Protein AF-A0A958EKP8-F1 (afdb_monomer_lite)

Secondary structure (DSSP, 8-state):
-HHHHHHHHHHHHTTTT--------HHHHHHHHHHHHHHHH-HHHHHHTT-GGGTT----TTSHHHHHHHHHHHH--

Sequence (77 aa):
MKILIQSLILFTLLSCARQNTEAVSPFRQMLEDYHEGQLKLYPLNATFAGDNRYNDLFPNSISSEFLAKEQSFYQNY

Structure (mmCIF, N/CA/C/O backbone):
data_AF-A0A958EKP8-F1
#
_entry.id   AF-A0A958EKP8-F1
#
loop_
_atom_site.group_PDB
_atom_site.id
_atom_site.type_symbol
_atom_site.label_atom_id
_atom_site.label_alt_id
_atom_site.label_comp_id
_atom_site.label_asym_id
_atom_site.label_entity_id
_atom_site.label_seq_id
_atom_site.pdbx_PDB_ins_code
_atom_site.Cartn_x
_atom_site.Cartn_y
_atom_site.Cartn_z
_atom_site.occupancy
_atom_site.B_iso_or_equiv
_atom_site.auth_seq_id
_atom_site.auth_comp_id
_atom_site.auth_asym_id
_atom_site.auth_atom_id
_atom_site.pdbx_PDB_model_num
ATOM 1 N N . MET A 1 1 ? -21.781 5.079 50.188 1.00 62.19 1 MET A N 1
ATOM 2 C CA . MET A 1 1 ? -20.602 5.088 49.287 1.00 62.19 1 MET A CA 1
ATOM 3 C C . MET A 1 1 ? -20.445 3.802 48.479 1.00 62.19 1 MET A C 1
ATOM 5 O O . MET A 1 1 ? -20.400 3.892 47.265 1.00 62.19 1 MET A O 1
ATOM 9 N N . LYS A 1 2 ? -20.437 2.611 49.098 1.00 63.25 2 LYS A N 1
ATOM 10 C CA . LYS A 1 2 ? -20.295 1.325 48.377 1.00 63.25 2 LYS A CA 1
ATOM 11 C C . LYS A 1 2 ? -21.395 1.066 47.327 1.00 63.25 2 LYS A C 1
ATOM 13 O O . LYS A 1 2 ? -21.082 0.661 46.219 1.00 63.25 2 LYS A O 1
ATOM 18 N N . ILE A 1 3 ? -22.651 1.401 47.643 1.00 72.44 3 ILE A N 1
ATOM 19 C CA . ILE A 1 3 ? -23.809 1.240 46.735 1.00 72.44 3 ILE A CA 1
ATOM 20 C C . ILE A 1 3 ? -23.719 2.170 45.506 1.00 72.44 3 ILE A C 1
ATOM 22 O O . ILE A 1 3 ? -24.082 1.770 44.407 1.00 72.44 3 ILE A O 1
ATOM 26 N N . LEU A 1 4 ? -23.163 3.378 45.670 1.00 72.94 4 LEU A N 1
ATOM 27 C CA . LEU A 1 4 ? -22.931 4.329 44.568 1.00 72.94 4 LEU A CA 1
ATOM 28 C C . LEU A 1 4 ? -21.801 3.865 43.636 1.00 72.94 4 LEU A C 1
ATOM 30 O O . LEU A 1 4 ? -21.868 4.064 42.430 1.00 72.94 4 LEU A O 1
ATOM 34 N N . ILE A 1 5 ? -20.775 3.208 44.188 1.00 76.88 5 ILE A N 1
ATOM 35 C CA . ILE A 1 5 ? -19.679 2.624 43.401 1.00 76.88 5 ILE A CA 1
ATOM 36 C C . ILE A 1 5 ? -20.180 1.404 42.610 1.00 76.88 5 ILE A C 1
ATOM 38 O O . ILE A 1 5 ? -19.811 1.226 41.454 1.00 76.88 5 ILE A O 1
ATOM 42 N N . GLN A 1 6 ? -21.068 0.593 43.194 1.00 76.38 6 GLN A N 1
ATOM 43 C CA . GLN A 1 6 ? -21.648 -0.570 42.516 1.00 76.38 6 GLN A CA 1
ATOM 44 C C . GLN A 1 6 ? -22.605 -0.193 41.373 1.00 76.38 6 GLN A C 1
ATOM 46 O O . GLN A 1 6 ? -22.583 -0.858 40.339 1.00 76.38 6 GLN A O 1
ATOM 51 N N . SER A 1 7 ? -23.396 0.881 41.500 1.00 77.25 7 SER A N 1
ATOM 52 C CA . SER A 1 7 ? -24.274 1.319 40.400 1.00 77.25 7 SER A CA 1
ATOM 53 C C . SER A 1 7 ? -23.497 1.912 39.219 1.00 77.25 7 SER A C 1
ATOM 55 O O . SER A 1 7 ? -23.906 1.739 38.073 1.00 77.25 7 SER A O 1
ATOM 57 N N . LEU A 1 8 ? -22.348 2.547 39.480 1.00 75.62 8 LEU A N 1
ATOM 58 C CA . LEU A 1 8 ? -21.470 3.101 38.447 1.00 75.62 8 LEU A CA 1
ATOM 59 C C . LEU A 1 8 ? -20.803 2.003 37.599 1.00 75.62 8 LEU A C 1
ATOM 61 O O . LEU A 1 8 ? -20.676 2.156 36.389 1.00 75.62 8 LEU A O 1
ATOM 65 N N . ILE A 1 9 ? -20.439 0.876 38.219 1.00 75.19 9 ILE A N 1
ATOM 66 C CA . ILE A 1 9 ? -19.854 -0.290 37.531 1.00 75.19 9 ILE A CA 1
ATOM 67 C C . I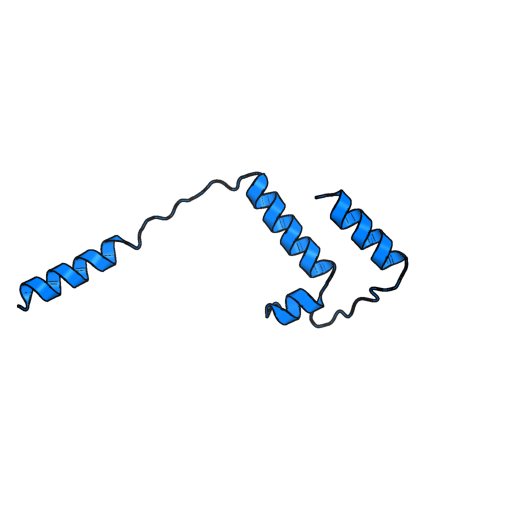LE A 1 9 ? -20.904 -1.028 36.683 1.00 75.19 9 ILE A C 1
ATOM 69 O O . ILE A 1 9 ? -20.579 -1.570 35.632 1.00 75.19 9 ILE A O 1
ATOM 73 N N . LEU A 1 10 ? -22.175 -1.030 37.092 1.00 71.12 10 LEU A N 1
ATOM 74 C CA . LEU A 1 10 ? -23.248 -1.660 36.315 1.00 71.12 10 LEU A CA 1
ATOM 75 C C . LEU A 1 10 ? -23.615 -0.849 35.057 1.00 71.12 10 LEU A C 1
ATOM 77 O O . LEU A 1 10 ? -23.971 -1.423 34.030 1.00 71.12 10 LEU A O 1
ATOM 81 N N . PHE A 1 11 ? -23.481 0.480 35.112 1.00 69.69 11 PHE A N 1
ATOM 82 C CA . PHE A 1 11 ? -23.773 1.373 33.985 1.00 69.69 11 PHE A CA 1
ATOM 83 C C . PHE A 1 11 ? -22.760 1.262 32.835 1.00 69.69 11 PHE A C 1
ATOM 85 O O . PHE A 1 11 ? -23.128 1.460 31.679 1.00 69.69 11 PHE A O 1
ATOM 92 N N . THR A 1 12 ? -21.501 0.913 33.117 1.00 70.50 12 THR A N 1
ATOM 93 C CA . THR A 1 12 ? -20.460 0.779 32.081 1.00 70.50 12 THR A CA 1
ATOM 94 C C . THR A 1 12 ? -20.595 -0.505 31.260 1.00 70.50 12 THR A C 1
ATOM 96 O O . THR A 1 12 ? -20.175 -0.534 30.104 1.00 70.50 12 THR A O 1
ATOM 99 N N . LEU A 1 13 ? -21.235 -1.546 31.804 1.00 66.69 13 LEU A N 1
ATOM 100 C CA . LEU A 1 13 ? -21.434 -2.827 31.114 1.00 66.69 13 LEU A CA 1
ATOM 101 C C . LEU A 1 13 ? -22.566 -2.786 30.072 1.00 66.69 13 LEU A C 1
ATOM 103 O O . LEU A 1 13 ? -22.551 -3.561 29.120 1.00 66.69 13 LEU A O 1
ATOM 107 N N . LEU A 1 14 ? -23.514 -1.850 30.195 1.00 63.66 14 LEU A N 1
ATOM 108 C CA . LEU A 1 14 ? -24.640 -1.692 29.260 1.00 63.66 14 LEU A CA 1
ATOM 109 C C . LEU A 1 14 ? -24.252 -1.017 27.931 1.00 63.66 14 LEU A C 1
ATOM 111 O O . L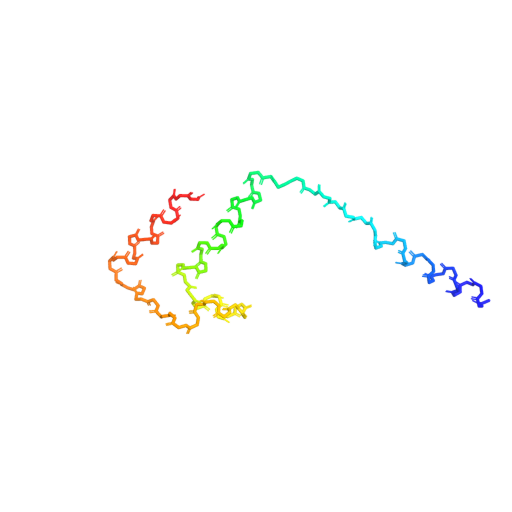EU A 1 14 ? -25.033 -1.036 26.983 1.00 63.66 14 LEU A O 1
ATOM 115 N N . SER A 1 15 ? -23.047 -0.445 27.834 1.00 66.25 15 SER A N 1
ATOM 116 C CA . SER A 1 15 ? -22.555 0.199 26.607 1.00 66.25 15 SER A CA 1
ATOM 117 C C . SER A 1 15 ? -22.034 -0.808 25.564 1.00 66.25 15 SER A C 1
ATOM 119 O O . SER A 1 15 ? -21.921 -0.487 24.383 1.00 66.25 15 SER A O 1
ATOM 121 N N . CYS A 1 16 ? -21.746 -2.053 25.965 1.00 63.75 16 CYS A N 1
ATOM 122 C CA . CYS A 1 16 ? -21.018 -3.028 25.142 1.00 63.75 16 CYS A CA 1
ATOM 123 C C . CYS A 1 16 ? -21.917 -4.024 24.376 1.00 63.75 16 CYS A C 1
ATOM 125 O O . CYS A 1 16 ? -21.580 -5.199 24.253 1.00 63.75 16 CYS A O 1
ATOM 127 N N . ALA A 1 17 ? -23.082 -3.597 23.872 1.00 60.38 17 ALA A N 1
ATOM 128 C CA . ALA A 1 17 ? -24.002 -4.511 23.173 1.00 60.38 17 ALA A CA 1
ATOM 129 C C . ALA A 1 17 ? -24.735 -3.923 21.952 1.00 60.38 17 ALA A C 1
ATOM 131 O O . ALA A 1 17 ? -25.768 -4.449 21.541 1.00 60.38 17 ALA A O 1
ATOM 132 N N . ARG A 1 18 ? -24.216 -2.862 21.319 1.00 57.31 18 ARG A N 1
ATOM 133 C CA . ARG A 1 18 ? -24.703 -2.439 19.993 1.00 57.31 18 ARG A CA 1
ATOM 134 C C . ARG A 1 18 ? -23.835 -3.035 18.891 1.00 57.31 18 ARG A C 1
ATOM 136 O O . ARG A 1 18 ? -22.911 -2.397 18.403 1.00 57.31 18 ARG A O 1
ATOM 143 N N . GLN A 1 19 ? -24.155 -4.261 18.486 1.00 64.75 19 GLN A N 1
ATOM 144 C CA . GLN A 1 19 ? -23.748 -4.763 17.176 1.00 64.75 19 GLN A CA 1
ATOM 145 C C . GLN A 1 19 ? -24.736 -4.225 16.143 1.00 64.75 19 GLN A C 1
ATOM 147 O O . GLN A 1 19 ? -25.794 -4.806 15.909 1.00 64.75 19 GLN A O 1
ATOM 152 N N . ASN A 1 20 ? -24.389 -3.088 15.540 1.00 61.72 20 ASN A N 1
ATOM 153 C CA . ASN A 1 20 ? -24.973 -2.719 14.261 1.00 61.72 20 ASN A CA 1
ATOM 154 C C . ASN A 1 20 ? -24.424 -3.721 13.246 1.00 61.72 20 ASN A C 1
ATOM 156 O O . ASN A 1 20 ? -23.291 -3.599 12.783 1.00 61.72 20 ASN A O 1
ATOM 160 N N . THR A 1 21 ? -25.200 -4.756 12.942 1.00 61.66 21 THR A N 1
ATOM 161 C CA . THR A 1 21 ? -24.986 -5.570 11.748 1.00 61.66 21 THR A CA 1
ATOM 162 C C . THR A 1 21 ? -25.375 -4.712 10.551 1.00 61.66 21 THR A C 1
ATOM 164 O O . THR A 1 21 ? -26.456 -4.837 9.985 1.00 61.66 21 THR A O 1
ATOM 167 N N . GLU A 1 22 ? -24.514 -3.752 10.216 1.00 66.06 22 GLU A N 1
ATOM 168 C CA . GLU A 1 22 ? -24.665 -2.994 8.985 1.00 66.06 22 GLU A CA 1
ATOM 169 C C . GLU A 1 22 ? -24.554 -3.979 7.824 1.00 66.06 22 GLU A C 1
ATOM 171 O O . GLU A 1 22 ? -23.541 -4.668 7.673 1.00 66.06 22 GLU A O 1
ATOM 176 N N . ALA A 1 23 ? -25.617 -4.071 7.024 1.00 67.75 23 ALA A N 1
ATOM 177 C CA . ALA A 1 23 ? -25.556 -4.743 5.739 1.00 67.75 23 ALA A CA 1
ATOM 178 C C . ALA A 1 23 ? -24.367 -4.168 4.956 1.00 67.75 23 ALA A C 1
ATOM 180 O O . ALA A 1 23 ? -24.186 -2.949 4.922 1.00 67.75 23 ALA A O 1
ATOM 181 N N . VAL A 1 24 ? -23.545 -5.036 4.358 1.00 71.75 24 VAL A N 1
ATOM 182 C CA . VAL A 1 24 ? -22.417 -4.605 3.525 1.00 71.75 24 VAL A CA 1
ATOM 183 C C . VAL A 1 24 ? -22.985 -3.755 2.392 1.00 71.75 24 VAL A C 1
ATOM 185 O O . VAL A 1 24 ? -23.639 -4.266 1.484 1.00 71.75 24 VAL A O 1
ATOM 188 N N . SER A 1 25 ? -22.804 -2.439 2.485 1.00 88.06 25 SER A N 1
ATOM 189 C CA . SER A 1 25 ? -23.230 -1.534 1.429 1.00 88.06 25 SER A CA 1
ATOM 190 C C . SER A 1 25 ? -22.294 -1.698 0.227 1.00 88.06 25 SER A C 1
ATOM 192 O O . SER A 1 25 ? -21.112 -2.001 0.415 1.00 88.06 25 SER A O 1
ATOM 194 N N . PRO A 1 26 ? -22.766 -1.456 -1.008 1.00 92.62 26 PRO A N 1
ATOM 195 C CA . PRO A 1 26 ? -21.888 -1.437 -2.180 1.00 92.62 26 PRO A CA 1
ATOM 196 C C . PRO A 1 26 ? -20.685 -0.501 -1.999 1.00 92.62 26 PRO A C 1
ATOM 198 O O . PRO A 1 26 ? -19.583 -0.811 -2.434 1.00 92.62 26 PRO A O 1
ATOM 201 N N . PHE A 1 27 ? -20.882 0.610 -1.284 1.00 92.62 27 PHE A N 1
ATOM 202 C CA . PHE A 1 27 ? -19.807 1.534 -0.938 1.00 92.62 27 PHE A CA 1
ATOM 203 C C . PHE A 1 27 ? -18.777 0.909 0.009 1.00 92.62 27 PHE A C 1
ATOM 205 O O . PHE A 1 27 ? -17.580 1.057 -0.209 1.00 92.62 27 PHE A O 1
ATOM 212 N N . ARG A 1 28 ? -19.216 0.164 1.031 1.00 94.25 28 ARG A N 1
ATOM 213 C CA . ARG A 1 28 ? -18.296 -0.570 1.905 1.00 94.25 28 ARG A CA 1
ATOM 214 C C . ARG A 1 28 ? -17.474 -1.577 1.106 1.00 94.25 28 ARG A C 1
ATOM 216 O O . ARG A 1 28 ? -16.264 -1.603 1.272 1.00 94.25 28 ARG A O 1
ATOM 223 N N . GLN A 1 29 ? -18.109 -2.354 0.228 1.00 94.56 29 GLN A N 1
ATOM 224 C CA . GLN A 1 29 ? -17.389 -3.317 -0.608 1.00 94.56 29 GLN A CA 1
ATOM 225 C C . GLN A 1 29 ? -16.359 -2.625 -1.511 1.00 94.56 29 GLN A C 1
ATOM 227 O O . GLN A 1 29 ? -15.221 -3.070 -1.568 1.00 94.56 29 GLN A O 1
ATOM 232 N N . MET A 1 30 ? -16.716 -1.495 -2.132 1.00 95.50 30 MET A N 1
ATOM 233 C CA . MET A 1 30 ? -15.777 -0.689 -2.922 1.00 95.50 30 MET A CA 1
ATOM 234 C C . MET A 1 30 ? -14.549 -0.266 -2.101 1.00 95.50 30 MET A C 1
ATOM 236 O O . MET A 1 30 ? -13.430 -0.358 -2.597 1.00 95.50 30 MET A O 1
ATOM 240 N N . LEU A 1 31 ? -14.740 0.194 -0.859 1.00 96.00 31 LEU A N 1
ATOM 241 C CA . LEU A 1 31 ? -13.632 0.603 0.011 1.00 96.00 31 LEU A CA 1
ATOM 242 C C . LEU A 1 31 ? -12.718 -0.572 0.380 1.00 96.00 31 LEU A C 1
ATOM 244 O O . LEU A 1 31 ? -11.499 -0.408 0.378 1.00 96.00 31 LEU A O 1
ATOM 248 N N . GLU A 1 32 ? -13.295 -1.738 0.673 1.00 96.44 32 GLU A N 1
ATOM 249 C CA . GLU A 1 32 ? -12.533 -2.962 0.957 1.00 96.44 32 GLU A CA 1
ATOM 250 C C . GLU A 1 32 ? -11.739 -3.413 -0.279 1.00 96.44 32 GLU A C 1
ATOM 252 O O . GLU A 1 32 ? -10.538 -3.664 -0.188 1.00 96.44 32 GLU A O 1
ATOM 257 N N . ASP A 1 33 ? -12.371 -3.437 -1.456 1.00 97.38 33 ASP A N 1
ATOM 258 C CA . ASP A 1 33 ? -11.726 -3.842 -2.709 1.00 97.38 33 ASP A CA 1
ATOM 259 C C . ASP A 1 33 ? -10.607 -2.866 -3.110 1.00 97.38 33 ASP A C 1
ATOM 261 O O . ASP A 1 33 ? -9.523 -3.291 -3.527 1.00 97.38 33 ASP A O 1
ATOM 265 N N . TYR A 1 34 ? -10.831 -1.559 -2.927 1.00 97.94 34 TYR A N 1
ATOM 266 C CA . TYR A 1 34 ? -9.812 -0.529 -3.121 1.00 97.94 34 TYR A CA 1
ATOM 267 C C . TYR A 1 34 ? -8.634 -0.735 -2.167 1.00 97.94 34 TYR A C 1
ATOM 269 O O . TYR A 1 34 ? -7.482 -0.730 -2.601 1.00 97.94 34 TYR A O 1
ATOM 277 N N . HIS A 1 35 ? -8.903 -0.953 -0.877 1.00 97.25 35 HIS A N 1
ATOM 278 C CA . HIS A 1 35 ? -7.858 -1.171 0.117 1.00 97.25 35 HIS A CA 1
ATOM 279 C C . HIS A 1 35 ? -7.014 -2.405 -0.224 1.00 97.25 35 HIS A C 1
ATOM 281 O O . HIS A 1 35 ? -5.794 -2.305 -0.365 1.00 97.25 35 HIS A O 1
ATOM 287 N N . GLU A 1 36 ? -7.658 -3.549 -0.451 1.00 97.31 36 GLU A N 1
ATOM 288 C CA . GLU A 1 36 ? -6.989 -4.806 -0.788 1.00 97.31 36 GLU A CA 1
ATOM 289 C C . GLU A 1 36 ? -6.224 -4.728 -2.116 1.00 97.31 36 GLU A C 1
ATOM 291 O O . GLU A 1 36 ? -5.132 -5.287 -2.255 1.00 97.31 36 GLU A O 1
ATOM 296 N N . GLY A 1 37 ? -6.769 -4.022 -3.107 1.00 97.38 37 GLY A N 1
ATOM 297 C CA . GLY A 1 37 ? -6.087 -3.770 -4.371 1.00 97.38 37 GLY A CA 1
ATOM 298 C C . GLY A 1 37 ? -4.850 -2.881 -4.209 1.00 97.38 37 GLY A C 1
ATOM 299 O O . GLY A 1 37 ? -3.807 -3.175 -4.798 1.00 97.38 37 GLY A O 1
ATOM 300 N N . GLN A 1 38 ? -4.926 -1.852 -3.363 1.00 97.19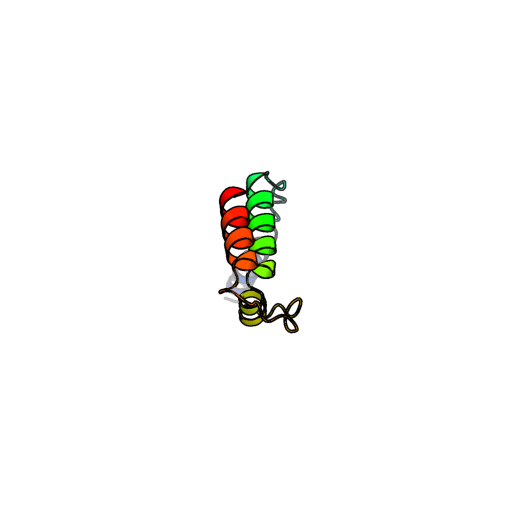 38 GLN A N 1
ATOM 301 C CA . GLN A 1 38 ? -3.817 -0.934 -3.103 1.00 97.19 38 GLN A CA 1
ATOM 302 C C . GLN A 1 38 ? -2.643 -1.638 -2.412 1.00 97.19 38 GLN A C 1
ATOM 304 O O . GLN A 1 38 ? -1.497 -1.427 -2.813 1.00 97.19 38 GLN A O 1
ATOM 309 N N . LEU A 1 39 ? -2.915 -2.542 -1.464 1.00 97.75 39 LEU A N 1
ATOM 310 C CA . LEU A 1 39 ? -1.882 -3.360 -0.814 1.00 97.75 39 LEU A CA 1
ATOM 311 C C . LEU A 1 39 ? -1.150 -4.273 -1.810 1.00 97.75 39 LEU A C 1
ATOM 313 O O . LEU A 1 39 ? 0.064 -4.445 -1.719 1.00 97.75 39 LEU A O 1
ATOM 317 N N . LYS A 1 40 ? -1.863 -4.818 -2.804 1.00 96.38 40 LYS A N 1
ATOM 318 C CA . LYS A 1 40 ? -1.261 -5.624 -3.885 1.00 96.38 40 LYS A CA 1
ATOM 319 C C . LYS A 1 40 ? -0.448 -4.783 -4.865 1.00 96.38 40 LYS A C 1
ATOM 321 O O . LYS A 1 40 ? 0.514 -5.282 -5.449 1.00 96.38 40 LYS A O 1
ATOM 326 N N . LEU A 1 41 ? -0.870 -3.544 -5.117 1.00 97.44 41 LEU A N 1
ATOM 327 C CA . LEU A 1 41 ? -0.157 -2.618 -5.995 1.00 97.44 41 LEU A CA 1
ATOM 328 C C . LEU A 1 41 ? 1.121 -2.096 -5.322 1.00 97.44 41 LEU A C 1
ATOM 330 O O . LEU A 1 41 ? 2.162 -2.041 -5.969 1.00 97.44 41 LEU A O 1
ATOM 334 N N . TYR A 1 42 ? 1.070 -1.814 -4.018 1.00 97.56 42 TYR A N 1
ATOM 335 C CA . TYR A 1 42 ? 2.208 -1.369 -3.212 1.00 97.56 42 TYR A CA 1
ATOM 336 C C . TYR A 1 42 ? 2.442 -2.282 -1.998 1.00 97.56 42 TYR A C 1
ATOM 338 O O . TYR A 1 42 ? 2.117 -1.900 -0.871 1.00 97.56 42 TYR A O 1
ATOM 346 N N . PRO A 1 43 ? 3.081 -3.450 -2.194 1.00 97.50 43 PRO A N 1
ATOM 347 C CA . PRO A 1 43 ? 3.392 -4.415 -1.135 1.00 97.50 43 PRO A CA 1
ATOM 348 C C . PRO A 1 43 ? 4.041 -3.831 0.124 1.00 97.50 43 PRO A C 1
ATOM 350 O O . PRO A 1 43 ? 3.744 -4.260 1.234 1.00 97.50 43 PRO A O 1
ATOM 353 N N . LEU A 1 44 ? 4.881 -2.802 -0.026 1.00 96.88 44 LEU A N 1
ATOM 354 C CA . LEU A 1 44 ? 5.538 -2.153 1.111 1.00 96.88 44 LEU A CA 1
ATOM 355 C C . LEU A 1 44 ? 4.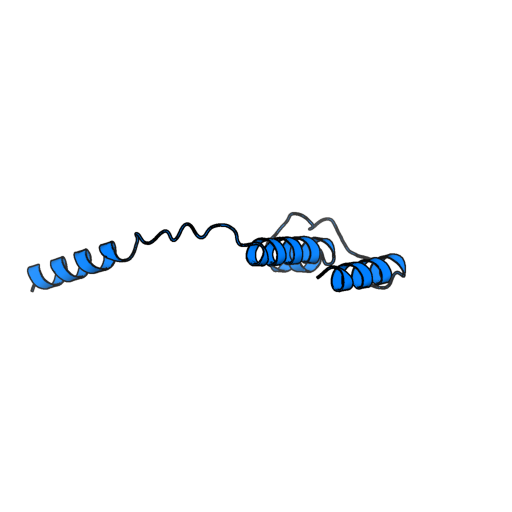541 -1.522 2.091 1.00 96.88 44 LEU A C 1
ATOM 357 O O . LEU A 1 44 ? 4.807 -1.496 3.289 1.00 96.88 44 LEU A O 1
ATOM 361 N N . ASN A 1 45 ? 3.383 -1.052 1.616 1.00 97.19 45 ASN A N 1
ATOM 362 C CA . ASN A 1 45 ? 2.345 -0.500 2.487 1.00 97.19 45 ASN A CA 1
ATOM 363 C C . ASN A 1 45 ? 1.742 -1.577 3.391 1.00 97.19 45 ASN A C 1
ATOM 365 O O . ASN A 1 45 ? 1.486 -1.304 4.562 1.00 97.19 45 ASN A O 1
ATOM 369 N N . ALA A 1 46 ? 1.570 -2.800 2.877 1.00 98.00 46 ALA A N 1
ATOM 370 C CA . ALA A 1 46 ? 1.159 -3.938 3.692 1.00 98.00 46 ALA A CA 1
ATOM 371 C C . ALA A 1 46 ? 2.205 -4.231 4.773 1.00 98.00 46 ALA A C 1
ATOM 373 O O . ALA A 1 46 ? 1.857 -4.282 5.951 1.00 98.00 46 ALA A O 1
ATOM 374 N N . THR A 1 47 ? 3.491 -4.281 4.413 1.00 96.38 47 THR A N 1
ATOM 375 C CA . THR A 1 47 ? 4.574 -4.460 5.391 1.00 96.38 47 THR A CA 1
ATOM 376 C C . THR A 1 47 ? 4.566 -3.368 6.469 1.00 96.38 47 THR A C 1
ATOM 378 O O . THR A 1 47 ? 4.652 -3.681 7.656 1.00 96.38 47 THR A O 1
ATOM 381 N N . PHE A 1 48 ? 4.405 -2.091 6.096 1.00 96.75 48 PHE A N 1
ATOM 382 C CA . PHE A 1 48 ? 4.310 -0.986 7.061 1.00 96.75 48 PHE A CA 1
ATOM 383 C C . PHE A 1 48 ? 3.073 -1.074 7.965 1.00 96.75 48 PHE A C 1
ATOM 385 O O . PHE A 1 48 ? 3.134 -0.648 9.118 1.00 96.75 48 PHE A O 1
ATOM 392 N N . ALA A 1 49 ? 1.973 -1.642 7.471 1.00 97.06 49 ALA A N 1
ATOM 393 C CA . ALA A 1 49 ? 0.756 -1.889 8.241 1.00 97.06 49 ALA A CA 1
ATOM 394 C C . ALA A 1 49 ? 0.827 -3.158 9.118 1.00 97.06 49 ALA A C 1
ATOM 396 O O . ALA A 1 49 ? -0.119 -3.445 9.851 1.00 97.06 49 ALA A O 1
ATOM 397 N N . GLY A 1 50 ? 1.929 -3.917 9.067 1.00 97.31 50 GLY A N 1
ATOM 398 C CA . GLY A 1 50 ? 2.083 -5.189 9.782 1.00 97.31 50 GLY A CA 1
ATOM 399 C C . GLY A 1 50 ? 1.409 -6.381 9.093 1.00 97.31 50 GLY A C 1
ATOM 400 O O . GLY A 1 50 ? 1.278 -7.449 9.692 1.00 97.31 50 GLY A O 1
ATOM 401 N N . ASP A 1 51 ? 0.989 -6.214 7.841 1.00 97.25 51 ASP A N 1
ATOM 402 C CA . ASP A 1 51 ? 0.457 -7.277 7.002 1.00 97.25 51 ASP A CA 1
ATOM 403 C C . ASP A 1 51 ? 1.597 -7.983 6.258 1.00 97.25 51 ASP A C 1
ATOM 405 O O . ASP A 1 51 ? 2.232 -7.442 5.354 1.00 97.25 51 ASP A O 1
ATOM 409 N N . ASN A 1 52 ? 1.840 -9.233 6.646 1.00 97.31 52 ASN A N 1
ATOM 410 C CA . ASN A 1 52 ? 2.964 -10.017 6.149 1.00 97.31 52 ASN A CA 1
ATOM 411 C C . ASN A 1 52 ? 2.686 -10.744 4.823 1.00 97.31 52 ASN A C 1
ATOM 413 O O . ASN A 1 52 ? 3.572 -11.450 4.340 1.00 97.31 52 ASN A O 1
ATOM 417 N N . ARG A 1 53 ? 1.487 -10.602 4.231 1.00 97.25 53 ARG A N 1
ATOM 418 C CA . ARG A 1 53 ? 1.071 -11.332 3.015 1.00 97.25 53 ARG A CA 1
ATOM 419 C C . ARG A 1 53 ? 1.963 -11.083 1.795 1.00 97.25 53 ARG A C 1
ATOM 421 O O . ARG A 1 53 ? 1.962 -11.917 0.897 1.00 97.25 53 ARG A O 1
ATOM 428 N N . TYR A 1 54 ? 2.687 -9.963 1.753 1.00 97.25 54 TYR A N 1
ATOM 429 C CA . TYR A 1 54 ? 3.452 -9.521 0.580 1.00 97.25 54 TYR A CA 1
ATOM 430 C C . TYR A 1 54 ? 4.924 -9.191 0.888 1.00 97.25 54 TYR A C 1
ATOM 432 O O . TYR A 1 54 ? 5.575 -8.494 0.112 1.00 97.25 54 TYR A O 1
ATOM 440 N N . ASN A 1 55 ? 5.459 -9.657 2.023 1.00 97.38 55 ASN A N 1
ATOM 441 C CA . ASN A 1 55 ? 6.820 -9.316 2.470 1.00 97.38 55 ASN A CA 1
ATOM 442 C C . ASN A 1 55 ? 7.937 -9.857 1.559 1.00 97.38 55 ASN A C 1
ATOM 444 O O . ASN A 1 55 ? 9.085 -9.432 1.674 1.00 97.38 55 ASN A O 1
ATOM 448 N N . ASP A 1 56 ? 7.622 -10.806 0.682 1.00 96.94 56 ASP A N 1
ATOM 449 C CA . ASP A 1 56 ? 8.516 -11.366 -0.330 1.00 96.94 56 ASP A CA 1
ATOM 450 C C . ASP A 1 56 ? 8.483 -10.592 -1.661 1.00 96.94 56 ASP A C 1
ATOM 452 O O . ASP A 1 56 ? 9.221 -10.924 -2.589 1.00 96.94 56 ASP A O 1
ATOM 456 N N . LEU A 1 57 ? 7.662 -9.540 -1.760 1.00 96.19 57 LEU A N 1
ATOM 457 C CA . LEU A 1 57 ? 7.485 -8.751 -2.973 1.00 96.19 57 LEU A CA 1
ATOM 458 C C . LEU A 1 57 ? 8.144 -7.375 -2.851 1.00 96.19 57 LEU A C 1
ATOM 460 O O . LEU A 1 57 ? 7.846 -6.588 -1.954 1.00 96.19 57 LEU A O 1
ATOM 464 N N . PHE A 1 58 ? 8.975 -7.035 -3.837 1.00 95.94 58 PHE A N 1
ATOM 465 C CA . PHE A 1 58 ? 9.492 -5.681 -4.026 1.00 95.94 58 PHE A CA 1
ATOM 466 C C . PHE A 1 58 ? 9.132 -5.187 -5.436 1.00 95.94 58 PHE A C 1
ATOM 468 O O . PHE A 1 58 ? 9.682 -5.699 -6.416 1.00 95.94 58 PHE A O 1
ATOM 475 N N . PRO A 1 59 ? 8.176 -4.248 -5.582 1.00 94.19 59 PRO A N 1
ATOM 476 C CA . PRO A 1 59 ? 7.683 -3.848 -6.895 1.00 94.19 59 PRO A CA 1
ATOM 477 C C . PRO A 1 59 ? 8.720 -3.020 -7.666 1.00 94.19 59 PRO A C 1
ATOM 479 O O . PRO A 1 59 ? 9.353 -2.120 -7.116 1.00 94.19 59 PRO A O 1
ATOM 482 N N . ASN A 1 60 ? 8.826 -3.250 -8.978 1.00 97.06 60 ASN A N 1
ATOM 483 C CA . ASN A 1 60 ? 9.545 -2.349 -9.881 1.00 97.06 60 ASN A CA 1
ATOM 484 C C . ASN A 1 60 ? 8.638 -1.174 -10.287 1.00 97.06 60 ASN A C 1
ATOM 486 O O . ASN A 1 60 ? 8.088 -1.147 -11.392 1.00 97.06 60 ASN A O 1
ATOM 490 N N . SER A 1 61 ? 8.468 -0.216 -9.375 1.00 96.69 61 SER A N 1
ATOM 491 C CA . SER A 1 61 ? 7.507 0.891 -9.498 1.00 96.69 61 SER A CA 1
ATOM 492 C C . SER A 1 61 ? 7.793 1.889 -10.627 1.00 96.69 61 SER A C 1
ATOM 494 O O . SER A 1 61 ? 6.944 2.713 -10.946 1.00 96.69 61 SER A O 1
ATOM 496 N N . ILE A 1 62 ? 8.966 1.812 -11.259 1.00 97.06 62 ILE A N 1
ATOM 497 C CA . ILE A 1 62 ? 9.362 2.677 -12.382 1.00 97.06 62 ILE A CA 1
ATOM 498 C C . ILE A 1 62 ? 9.216 1.994 -13.750 1.00 97.06 62 ILE A C 1
ATOM 500 O O . ILE A 1 62 ? 9.508 2.598 -14.781 1.00 97.06 62 ILE A O 1
ATOM 504 N N . SER A 1 63 ? 8.800 0.725 -13.776 1.00 98.38 63 SER A N 1
ATOM 505 C CA . SER A 1 63 ? 8.553 -0.007 -15.020 1.00 98.38 63 SER A CA 1
ATOM 506 C C . SER A 1 63 ? 7.282 0.480 -15.719 1.00 98.38 63 SER A C 1
ATOM 508 O O . SER A 1 63 ? 6.307 0.864 -15.078 1.00 98.38 63 SER A O 1
ATOM 510 N N . SER A 1 64 ? 7.258 0.407 -17.051 1.00 98.50 64 SER A N 1
ATOM 511 C CA . SER A 1 64 ? 6.062 0.738 -17.836 1.00 98.50 64 SER A CA 1
ATOM 512 C C . SER A 1 64 ? 4.867 -0.156 -17.492 1.00 98.50 64 SER A C 1
ATOM 514 O O . SER A 1 64 ? 3.737 0.324 -17.463 1.00 98.50 64 SER A O 1
ATOM 516 N N . GLU A 1 65 ? 5.111 -1.434 -17.194 1.00 98.12 65 GLU A N 1
ATOM 517 C CA . GLU A 1 65 ? 4.086 -2.377 -16.741 1.00 98.12 65 GLU A CA 1
ATOM 518 C C . GLU A 1 65 ? 3.450 -1.927 -15.422 1.00 98.12 65 GLU A C 1
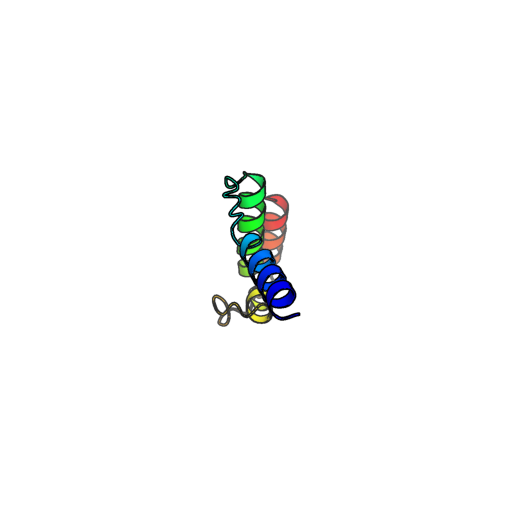ATOM 520 O O . GLU A 1 65 ? 2.223 -1.890 -15.309 1.00 98.12 65 GLU A O 1
ATOM 525 N N . PHE A 1 66 ? 4.269 -1.535 -14.441 1.00 98.19 66 PHE A N 1
ATOM 526 C CA . PHE A 1 66 ? 3.767 -1.039 -13.165 1.00 98.19 66 PHE A CA 1
ATOM 527 C C . PHE A 1 66 ? 2.936 0.232 -13.344 1.00 98.19 66 PHE A C 1
ATOM 529 O O . PHE A 1 66 ? 1.820 0.294 -12.839 1.00 98.19 66 PHE A O 1
ATOM 536 N N . LEU A 1 67 ? 3.442 1.207 -14.105 1.00 98.44 67 LEU A N 1
ATOM 537 C CA . LEU A 1 67 ? 2.744 2.473 -14.348 1.00 98.44 67 LEU A CA 1
ATOM 538 C C . LEU A 1 67 ? 1.400 2.259 -15.061 1.00 98.44 67 LEU A C 1
ATOM 540 O O . LEU A 1 67 ? 0.402 2.884 -14.710 1.00 98.44 67 LEU A O 1
ATOM 544 N N . ALA A 1 68 ? 1.342 1.339 -16.028 1.00 98.50 68 ALA A N 1
ATOM 545 C CA . ALA A 1 68 ? 0.093 0.977 -16.695 1.00 98.50 68 ALA A CA 1
ATOM 546 C C . ALA A 1 68 ? -0.898 0.303 -15.730 1.00 98.50 68 ALA A C 1
ATOM 548 O O . ALA A 1 68 ? -2.096 0.599 -15.754 1.00 98.50 68 ALA A O 1
ATOM 549 N N . LYS A 1 69 ? -0.407 -0.582 -14.852 1.00 98.06 69 LYS A N 1
ATOM 550 C CA . LYS A 1 69 ? -1.219 -1.235 -13.818 1.00 98.06 69 LYS A CA 1
ATOM 551 C C . LYS A 1 69 ? -1.753 -0.228 -12.797 1.00 98.06 69 LYS A C 1
ATOM 553 O O . LYS A 1 69 ? -2.924 -0.303 -12.444 1.00 98.06 69 LYS A O 1
ATOM 558 N N . GLU A 1 70 ? -0.920 0.705 -12.349 1.00 98.31 70 GLU A N 1
ATOM 559 C CA . GLU A 1 70 ? -1.281 1.788 -11.430 1.00 98.31 70 GLU A CA 1
ATOM 560 C C . GLU A 1 70 ? -2.349 2.702 -12.042 1.00 98.31 70 GLU A C 1
ATOM 562 O O . GLU A 1 70 ? -3.382 2.950 -11.422 1.00 98.31 70 GLU A O 1
ATOM 567 N N . GLN A 1 71 ? -2.151 3.142 -13.287 1.00 98.50 71 GLN A N 1
ATOM 568 C CA . GLN A 1 71 ? -3.130 3.964 -13.994 1.00 98.50 71 GL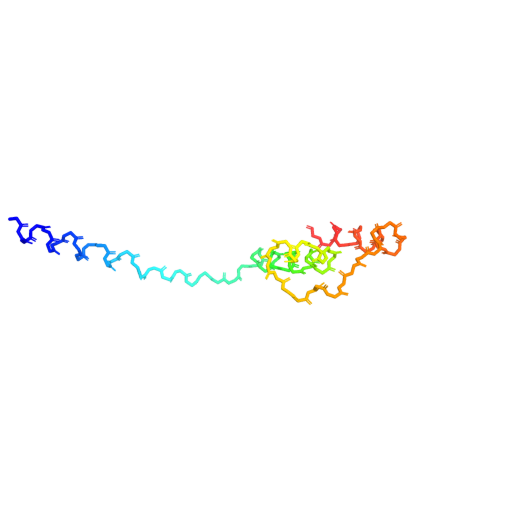N A CA 1
ATOM 569 C C . GLN A 1 71 ? -4.472 3.238 -14.144 1.00 98.50 71 GLN A C 1
ATOM 571 O O . GLN A 1 71 ? -5.518 3.821 -13.868 1.00 98.50 71 GLN A O 1
ATOM 576 N N . SER A 1 72 ? -4.446 1.968 -14.555 1.00 98.38 72 SER A N 1
ATOM 577 C CA . SER A 1 72 ? -5.653 1.146 -14.670 1.00 98.38 72 SER A CA 1
ATOM 578 C C . SER A 1 72 ? -6.342 0.974 -13.316 1.00 98.38 72 SER A C 1
ATOM 580 O O . SER A 1 72 ? -7.559 1.112 -13.221 1.00 98.38 72 SER A O 1
ATOM 582 N N . PHE A 1 73 ? -5.582 0.735 -12.244 1.00 98.31 73 PHE A N 1
ATOM 583 C CA . PHE A 1 73 ? -6.129 0.614 -10.895 1.00 98.31 73 PHE A CA 1
ATOM 584 C C . PHE A 1 73 ? -6.925 1.865 -10.499 1.00 98.31 73 PHE A C 1
ATOM 586 O O . PHE A 1 73 ? -8.096 1.739 -10.158 1.00 98.31 73 PHE A O 1
ATOM 593 N N . TYR A 1 74 ? -6.349 3.062 -10.636 1.00 97.69 74 TYR A N 1
ATOM 594 C CA . TYR A 1 74 ? -7.040 4.309 -10.282 1.00 97.69 74 TYR A CA 1
ATOM 595 C C . TYR A 1 74 ? -8.156 4.726 -11.247 1.00 97.69 74 TYR A C 1
ATOM 597 O O . TYR A 1 74 ? -8.933 5.607 -10.915 1.00 97.69 74 TYR A O 1
ATOM 605 N N . GLN A 1 75 ? -8.245 4.148 -12.445 1.00 97.75 75 GLN A N 1
ATOM 606 C CA . GLN A 1 75 ? -9.377 4.388 -13.351 1.00 97.75 75 GLN A CA 1
ATOM 607 C C . GLN A 1 75 ? -10.595 3.519 -13.023 1.00 97.75 75 GLN A C 1
ATOM 609 O O . GLN A 1 75 ? -11.703 3.838 -13.451 1.00 97.75 75 GLN A O 1
ATOM 614 N N . ASN A 1 76 ? -10.391 2.414 -12.303 1.00 95.56 76 ASN A N 1
ATOM 615 C CA . ASN A 1 76 ? -11.448 1.473 -11.940 1.00 95.56 76 ASN A CA 1
ATOM 616 C C . ASN A 1 76 ? -12.124 1.799 -10.593 1.00 95.56 76 ASN A C 1
ATOM 618 O O . ASN A 1 76 ? -13.068 1.102 -10.221 1.00 95.56 76 ASN A O 1
ATOM 622 N N . TYR A 1 77 ? -11.666 2.839 -9.889 1.00 93.19 77 TYR A N 1
ATOM 623 C CA . TYR A 1 77 ? -12.213 3.337 -8.621 1.00 93.19 77 TYR A CA 1
ATOM 624 C C . TYR A 1 77 ? -12.393 4.853 -8.675 1.00 93.19 77 TYR A C 1
ATOM 626 O O . TYR A 1 77 ? -13.380 5.337 -8.077 1.00 93.19 77 TYR A O 1
#

Radius of gyration: 22.29 Å; chains: 1; bounding box: 35×16×67 Å

pLDDT: mean 87.82, std 13.72, range [57.31, 98.5]

Foldseek 3Di:
DVVVVVVVVVVVVVVPDDPPPPDCDPVNVVVVCLVVVVCVLPVVVCVVVVNPPCVVDDDPCPDPVSVVSVVVSVVVD